Protein AF-A0A1F4LE61-F1 (afdb_monomer_lite)

Secondary structure (DSSP, 8-state):
--SS-TTTS-HHHHHHHHHHHHHHHHTTTTTTSSS---HHHHHHHHHHHHHHHHHHHHHHHTTS---HHHHHHHHHHHHHHHHHHHHTHHHHHHHH-TT--HHHHHHHHHHHHHHHHHHHHHHHHHHHHHHHHHHHHHHHHTS----------

pLDDT: mean 80.79, std 13.85, range [42.78, 94.94]

Radius of gyration: 35.25 Å; chains: 1; bounding box: 71×41×100 Å

Structure (mmCIF, N/CA/C/O backbone):
data_AF-A0A1F4LE61-F1
#
_entry.id   AF-A0A1F4LE61-F1
#
loop_
_atom_site.group_PDB
_atom_site.id
_atom_site.type_symbol
_atom_site.label_atom_id
_atom_site.label_alt_id
_atom_site.label_comp_id
_atom_site.label_asym_id
_atom_site.label_entity_id
_atom_site.label_seq_id
_atom_site.pdbx_PDB_ins_code
_atom_site.Cartn_x
_atom_site.Cartn_y
_atom_site.Cartn_z
_atom_site.occupancy
_atom_site.B_iso_or_equiv
_atom_site.auth_seq_id
_atom_site.auth_comp_id
_atom_site.auth_asym_id
_atom_site.auth_atom_id
_atom_site.pdbx_PDB_model_num
ATOM 1 N N . MET A 1 1 ? 32.244 10.608 -46.694 1.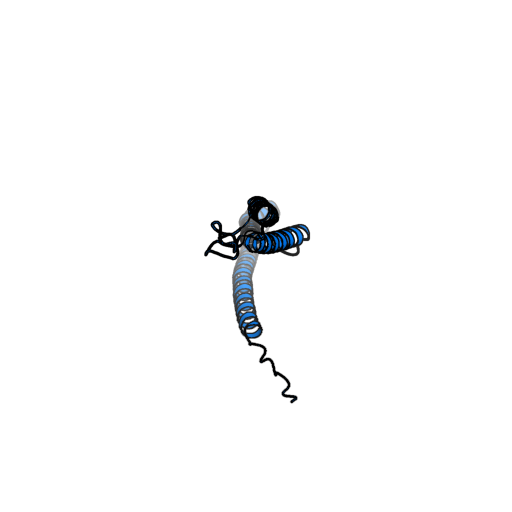00 53.06 1 MET A N 1
ATOM 2 C CA . MET A 1 1 ? 32.452 11.245 -48.030 1.00 53.06 1 MET A CA 1
ATOM 3 C C . MET A 1 1 ? 32.250 10.149 -49.079 1.00 53.06 1 MET A C 1
ATOM 5 O O . MET A 1 1 ? 32.523 9.015 -48.732 1.00 53.06 1 MET A O 1
ATOM 9 N N . LEU 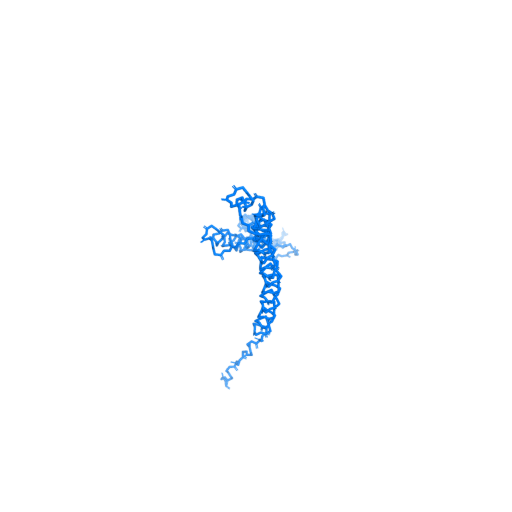A 1 2 ? 31.682 10.386 -50.277 1.00 65.56 2 LEU A N 1
ATOM 10 C CA . LEU A 1 2 ? 31.616 9.300 -51.282 1.00 65.56 2 LEU A CA 1
ATOM 11 C C . LEU A 1 2 ? 33.060 8.869 -51.565 1.00 65.56 2 LEU A C 1
ATOM 13 O O . LEU A 1 2 ? 33.854 9.741 -51.904 1.00 65.56 2 LEU A O 1
ATOM 17 N N . ASP A 1 3 ? 33.387 7.591 -51.382 1.00 66.81 3 ASP A N 1
ATOM 18 C CA . ASP A 1 3 ? 34.748 7.033 -51.491 1.00 66.81 3 ASP A CA 1
ATOM 19 C C . ASP A 1 3 ? 35.198 6.929 -52.968 1.00 66.81 3 ASP A C 1
ATOM 21 O O . ASP A 1 3 ? 35.571 5.887 -53.498 1.00 66.81 3 ASP A O 1
ATOM 25 N N . LEU A 1 4 ? 35.007 8.028 -53.696 1.00 74.44 4 LEU A N 1
ATOM 26 C CA . LEU A 1 4 ? 35.206 8.205 -55.124 1.00 74.44 4 LEU A CA 1
ATOM 27 C C . LEU A 1 4 ? 35.979 9.508 -55.315 1.00 74.44 4 LEU A C 1
ATOM 29 O O . LEU A 1 4 ? 35.541 10.572 -54.866 1.00 74.44 4 LEU A O 1
ATOM 33 N N . ASP A 1 5 ? 37.097 9.451 -56.037 1.00 78.75 5 ASP A N 1
ATOM 34 C CA . ASP A 1 5 ? 37.795 10.662 -56.459 1.00 78.75 5 ASP A CA 1
ATOM 35 C C . ASP A 1 5 ? 36.944 11.410 -57.496 1.00 78.75 5 ASP A C 1
ATOM 37 O O . ASP A 1 5 ? 36.877 11.045 -58.669 1.00 78.75 5 ASP A O 1
ATOM 41 N N . HIS A 1 6 ? 36.280 12.477 -57.055 1.00 70.75 6 HIS A N 1
ATOM 42 C CA . HIS A 1 6 ? 35.419 13.336 -57.870 1.00 70.75 6 HIS A CA 1
ATOM 43 C C . HIS A 1 6 ? 36.116 13.969 -59.086 1.00 70.75 6 HIS A C 1
ATOM 45 O O . HIS A 1 6 ? 35.424 14.443 -59.986 1.00 70.75 6 HIS A O 1
ATOM 51 N N . LYS A 1 7 ? 37.457 13.991 -59.131 1.00 74.31 7 LYS A N 1
ATOM 52 C CA . LYS A 1 7 ? 38.227 14.497 -60.279 1.00 74.31 7 LYS A CA 1
ATOM 53 C C . LYS A 1 7 ? 38.476 13.434 -61.350 1.00 74.31 7 LYS A C 1
ATOM 55 O O . LYS A 1 7 ? 38.762 13.792 -62.488 1.00 74.31 7 LYS A O 1
ATOM 60 N N . GLN A 1 8 ? 38.363 12.153 -61.001 1.00 79.06 8 GLN A N 1
ATOM 61 C CA . GLN A 1 8 ? 38.638 11.019 -61.893 1.00 79.06 8 GLN A CA 1
ATOM 62 C C . GLN A 1 8 ? 37.387 10.179 -62.193 1.00 79.06 8 GLN A C 1
ATOM 64 O O . GLN A 1 8 ? 37.309 9.510 -63.223 1.00 79.06 8 GLN A O 1
ATOM 69 N N . ALA A 1 9 ? 36.388 10.209 -61.310 1.00 82.31 9 ALA A N 1
ATOM 70 C CA . ALA A 1 9 ? 35.164 9.439 -61.452 1.00 82.31 9 ALA A CA 1
ATOM 71 C C . ALA A 1 9 ? 34.228 10.035 -62.513 1.00 82.31 9 ALA A C 1
ATOM 73 O O . ALA A 1 9 ? 33.985 11.240 -62.570 1.00 82.31 9 ALA A O 1
ATOM 74 N N . SER A 1 10 ? 33.626 9.165 -63.327 1.00 87.06 10 SER A N 1
ATOM 75 C CA . SER A 1 10 ? 32.582 9.583 -64.265 1.00 87.06 10 SER A CA 1
ATOM 76 C C . SER A 1 10 ? 31.336 10.094 -63.529 1.00 87.06 10 SER A C 1
ATOM 78 O O . SER A 1 10 ? 30.984 9.605 -62.452 1.00 87.06 10 SER A O 1
ATOM 80 N N . LEU A 1 11 ? 30.596 11.018 -64.154 1.00 86.94 11 LEU A N 1
ATOM 81 C CA . LEU A 1 11 ? 29.318 11.517 -63.623 1.00 86.94 11 LEU A CA 1
ATOM 82 C C . LEU A 1 11 ? 28.330 10.382 -63.311 1.00 86.94 11 LEU A C 1
ATOM 84 O O . LEU A 1 11 ? 27.596 10.444 -62.325 1.00 86.94 11 LEU A O 1
ATOM 88 N N . SER A 1 12 ? 28.339 9.316 -64.116 1.00 90.12 12 SER A N 1
ATOM 89 C CA . SER A 1 12 ? 27.525 8.121 -63.882 1.00 90.12 12 SER A CA 1
ATOM 90 C C . SER A 1 12 ? 27.907 7.401 -62.587 1.00 90.12 12 SER A C 1
ATOM 92 O O . SER A 1 12 ? 27.015 7.012 -61.833 1.00 90.12 12 SER A O 1
ATOM 94 N N . ALA A 1 13 ? 29.204 7.252 -62.300 1.00 87.38 13 ALA A N 1
ATOM 95 C CA . ALA A 1 13 ? 29.684 6.625 -61.068 1.00 87.38 13 ALA A CA 1
ATOM 96 C C . ALA A 1 13 ? 29.313 7.458 -59.832 1.00 87.38 13 ALA A C 1
ATOM 98 O O . ALA A 1 13 ? 28.796 6.915 -58.854 1.00 87.38 13 ALA A O 1
ATOM 99 N N . ILE A 1 14 ? 29.470 8.783 -59.916 1.00 89.06 14 ILE A N 1
ATOM 100 C CA . ILE A 1 14 ? 29.080 9.717 -58.851 1.00 89.06 14 ILE A CA 1
ATOM 101 C C . ILE A 1 14 ? 27.568 9.643 -58.597 1.00 89.06 14 ILE A C 1
ATOM 103 O O . ILE A 1 14 ? 27.141 9.504 -57.450 1.00 89.06 14 ILE A O 1
ATOM 107 N N . ARG A 1 15 ? 26.745 9.653 -59.656 1.00 91.12 15 ARG A N 1
ATOM 108 C CA . ARG A 1 15 ? 25.281 9.526 -59.556 1.00 91.12 15 ARG A CA 1
ATOM 109 C C . ARG A 1 15 ? 24.868 8.228 -58.863 1.00 91.12 15 ARG A C 1
ATOM 111 O O . ARG A 1 15 ? 24.016 8.255 -57.980 1.00 91.12 15 ARG A O 1
ATOM 118 N N . VAL A 1 16 ? 25.450 7.095 -59.258 1.00 92.38 16 VAL A N 1
ATOM 119 C CA . VAL A 1 16 ? 25.129 5.789 -58.658 1.00 92.38 16 VAL A CA 1
ATOM 120 C C . VAL A 1 16 ? 25.540 5.749 -57.187 1.00 92.38 16 VAL A C 1
ATOM 122 O O . VAL A 1 16 ? 24.740 5.319 -56.355 1.00 92.38 16 VAL A O 1
ATOM 125 N N . GLY A 1 17 ? 26.738 6.233 -56.848 1.00 87.81 17 GLY A N 1
ATOM 126 C CA . GLY A 1 17 ? 27.196 6.324 -55.461 1.00 87.81 17 GLY A CA 1
ATOM 127 C C . GLY A 1 17 ? 26.284 7.204 -54.604 1.00 87.81 17 GLY A C 1
ATOM 128 O O . GLY A 1 17 ? 25.877 6.803 -53.515 1.00 87.81 17 GLY A O 1
ATOM 129 N N . TYR A 1 18 ? 25.881 8.364 -55.126 1.00 86.19 18 TYR A N 1
ATOM 130 C CA . TYR A 1 18 ? 24.973 9.280 -54.437 1.00 86.19 18 TYR A CA 1
ATOM 131 C C . TYR A 1 18 ? 23.578 8.676 -54.216 1.00 86.19 18 TYR A C 1
ATOM 133 O O . TYR A 1 18 ? 23.064 8.724 -53.101 1.00 86.19 18 TYR A O 1
ATOM 141 N N . ILE A 1 19 ? 22.989 8.032 -55.232 1.00 91.69 19 ILE A N 1
ATOM 142 C CA . ILE A 1 19 ? 21.693 7.346 -55.094 1.00 91.69 19 ILE A CA 1
ATOM 143 C C . ILE A 1 19 ? 21.783 6.216 -54.063 1.00 91.69 19 ILE A C 1
ATOM 145 O O . ILE A 1 19 ? 20.872 6.062 -53.254 1.00 91.69 19 ILE A O 1
ATOM 149 N N . ARG A 1 20 ? 22.871 5.434 -54.057 1.00 86.75 20 ARG A N 1
ATOM 150 C CA . ARG A 1 20 ? 23.089 4.396 -53.037 1.00 86.75 20 ARG A CA 1
ATOM 151 C C . ARG A 1 20 ? 23.141 5.007 -51.640 1.00 86.75 20 ARG A C 1
ATOM 153 O O . ARG A 1 20 ? 22.400 4.557 -50.779 1.00 86.75 20 ARG A O 1
ATOM 160 N N . ARG A 1 21 ? 23.904 6.085 -51.443 1.00 82.69 21 ARG A N 1
ATOM 161 C CA . ARG A 1 21 ? 23.956 6.802 -50.161 1.00 82.69 21 ARG A CA 1
ATOM 162 C C . ARG A 1 21 ? 22.585 7.318 -49.719 1.00 82.69 21 ARG A C 1
ATOM 164 O O . ARG A 1 21 ? 22.233 7.142 -48.560 1.00 82.69 21 ARG A O 1
ATOM 171 N N . LEU A 1 22 ? 21.793 7.910 -50.617 1.00 84.38 22 LEU A N 1
ATOM 172 C CA . LEU A 1 22 ? 20.430 8.354 -50.295 1.00 84.38 22 LEU A CA 1
ATOM 173 C C . LEU A 1 22 ? 19.516 7.186 -49.906 1.00 84.38 22 LEU A C 1
ATOM 175 O O . LEU A 1 22 ? 18.683 7.334 -49.018 1.00 84.38 22 LEU A O 1
ATOM 179 N N . ARG A 1 23 ? 19.678 6.015 -50.534 1.00 85.31 23 ARG A N 1
ATOM 180 C CA . ARG A 1 23 ? 18.938 4.800 -50.156 1.00 85.31 23 ARG A CA 1
ATOM 181 C C . ARG A 1 23 ? 19.362 4.281 -48.788 1.00 85.31 23 ARG A C 1
ATOM 183 O O . ARG A 1 23 ? 18.494 3.897 -48.017 1.00 85.31 23 ARG A O 1
ATOM 190 N N . GLU A 1 24 ? 20.652 4.314 -48.473 1.00 80.12 24 GLU A N 1
ATOM 191 C CA . GLU A 1 24 ? 21.162 3.962 -47.145 1.00 80.12 24 GLU A CA 1
ATOM 192 C C . GLU A 1 24 ? 20.662 4.944 -46.072 1.00 80.12 24 GLU A C 1
ATOM 194 O O . GLU A 1 24 ? 20.229 4.514 -45.007 1.00 80.12 24 GLU A O 1
ATOM 199 N N . GLN A 1 25 ? 20.625 6.251 -46.370 1.00 78.19 25 GLN A N 1
ATOM 200 C CA . GLN A 1 25 ? 20.050 7.276 -45.485 1.00 78.19 25 GLN A CA 1
ATOM 201 C C . GLN A 1 25 ? 18.551 7.061 -45.267 1.00 78.19 25 GLN A C 1
ATOM 203 O O . GLN A 1 25 ? 18.091 7.052 -44.130 1.00 78.19 25 GLN A O 1
ATOM 208 N N . ALA A 1 26 ? 17.792 6.836 -46.342 1.00 76.38 26 ALA A N 1
ATOM 209 C CA . ALA A 1 26 ? 16.360 6.554 -46.264 1.00 76.38 26 ALA A CA 1
ATOM 210 C C . ALA A 1 26 ? 16.064 5.234 -45.531 1.00 76.38 26 ALA A C 1
ATOM 212 O O . ALA A 1 26 ? 15.028 5.106 -44.885 1.00 76.38 26 ALA A O 1
ATOM 213 N N . ALA A 1 27 ? 16.983 4.268 -45.602 1.00 74.69 27 ALA A N 1
ATOM 214 C CA . ALA A 1 27 ? 16.922 3.020 -44.851 1.00 74.69 27 ALA A CA 1
ATOM 215 C C . ALA A 1 27 ? 17.448 3.139 -43.406 1.00 74.69 27 ALA A C 1
ATOM 217 O O . ALA A 1 27 ? 17.431 2.145 -42.683 1.00 74.69 27 ALA A O 1
ATOM 218 N N . GLY A 1 28 ? 17.908 4.323 -42.984 1.00 68.12 28 GLY A N 1
ATOM 219 C CA . GLY A 1 28 ? 18.376 4.600 -41.624 1.00 68.12 28 GLY A CA 1
ATOM 220 C C . GLY A 1 28 ? 19.784 4.096 -41.295 1.00 68.12 28 GLY A C 1
ATOM 221 O O . GLY A 1 28 ? 20.166 4.140 -40.137 1.00 68.12 28 GLY A O 1
ATOM 222 N N . ARG A 1 29 ? 20.572 3.642 -42.277 1.00 67.94 29 ARG A N 1
ATOM 223 C CA . ARG A 1 29 ? 21.877 2.976 -42.067 1.00 67.94 29 ARG A CA 1
ATOM 224 C C . ARG A 1 29 ? 23.098 3.907 -42.097 1.00 67.94 29 ARG A C 1
ATOM 226 O O . ARG A 1 29 ? 24.225 3.436 -42.142 1.00 67.94 29 ARG A O 1
ATOM 233 N N . VAL A 1 30 ? 22.892 5.227 -42.114 1.00 63.03 30 VAL A N 1
ATOM 234 C CA . VAL A 1 30 ? 23.963 6.235 -42.314 1.00 63.03 30 VAL A CA 1
ATOM 235 C C . VAL A 1 30 ? 24.384 6.941 -41.016 1.00 63.03 30 VAL A C 1
ATOM 237 O O . VAL A 1 30 ? 25.234 7.823 -41.044 1.00 63.03 30 VAL A O 1
ATOM 240 N N . GLY A 1 31 ? 23.842 6.535 -39.864 1.00 57.66 31 GLY A N 1
ATOM 241 C CA . GLY A 1 31 ? 24.215 7.092 -38.557 1.00 57.66 31 GLY A CA 1
ATOM 242 C C . GLY A 1 31 ? 25.608 6.695 -38.049 1.00 57.66 31 GLY A C 1
ATOM 243 O O . GLY A 1 31 ? 26.075 7.261 -37.073 1.00 57.66 31 GLY A O 1
ATOM 244 N N . SER A 1 32 ? 26.295 5.754 -38.695 1.00 57.16 32 SER A N 1
ATOM 245 C CA . SER A 1 32 ? 27.471 5.074 -38.136 1.00 57.16 32 SER A CA 1
ATOM 246 C C . SER A 1 32 ? 28.834 5.746 -38.368 1.00 57.16 32 SER A C 1
ATOM 248 O O . SER A 1 32 ? 29.819 5.251 -37.830 1.00 57.16 32 SER A O 1
ATOM 250 N N . GLU A 1 33 ? 28.934 6.846 -39.127 1.00 56.69 33 GLU A N 1
ATOM 251 C CA . GLU A 1 33 ? 30.247 7.411 -39.520 1.00 56.69 33 GLU A CA 1
ATOM 252 C C . GLU A 1 33 ? 30.677 8.720 -38.828 1.00 56.69 33 GLU A C 1
ATOM 254 O O . GLU A 1 33 ? 31.833 9.089 -38.978 1.00 56.69 33 GLU A O 1
ATOM 259 N N . ASP A 1 34 ? 29.842 9.413 -38.045 1.00 49.91 34 ASP A N 1
ATOM 260 C CA . ASP A 1 34 ? 30.263 10.667 -37.380 1.00 49.91 34 ASP A CA 1
ATOM 261 C C . ASP A 1 34 ? 29.438 10.941 -36.113 1.00 49.91 34 ASP A C 1
ATOM 263 O O . ASP A 1 34 ? 28.467 11.691 -36.161 1.00 49.91 34 ASP A O 1
ATOM 267 N N . GLY A 1 35 ? 29.793 10.312 -34.982 1.00 55.06 35 GLY A N 1
ATOM 268 C CA . GLY A 1 35 ? 29.397 10.718 -33.614 1.00 55.06 35 GLY A CA 1
ATOM 269 C C . GLY A 1 35 ? 27.900 10.920 -33.313 1.00 55.06 35 GLY A C 1
ATOM 270 O O . GLY A 1 35 ? 27.556 11.425 -32.246 1.00 55.06 35 GLY A O 1
ATOM 271 N N . GLY A 1 36 ? 27.011 10.568 -34.237 1.00 56.59 36 GLY A N 1
ATOM 272 C CA . GLY A 1 36 ? 25.571 10.726 -34.141 1.00 56.59 36 GLY A CA 1
ATOM 273 C C . GLY A 1 36 ? 24.947 9.411 -33.714 1.00 56.59 36 GLY A C 1
ATOM 274 O O . GLY A 1 36 ? 25.234 8.372 -34.299 1.00 56.59 36 GLY A O 1
ATOM 275 N N . LEU A 1 37 ? 24.098 9.456 -32.690 1.00 56.28 37 LEU A N 1
ATOM 276 C CA . LEU A 1 37 ? 23.368 8.289 -32.200 1.00 56.28 37 LEU A CA 1
ATOM 277 C C . LEU A 1 37 ? 22.621 7.618 -33.364 1.00 56.28 37 LEU A C 1
ATOM 279 O O . LEU A 1 37 ? 21.855 8.269 -34.084 1.00 56.28 37 LEU A O 1
ATOM 283 N N . ASP A 1 38 ? 22.868 6.322 -33.569 1.00 72.69 38 ASP A N 1
ATOM 284 C CA . ASP A 1 38 ? 22.202 5.541 -34.605 1.00 72.69 38 AS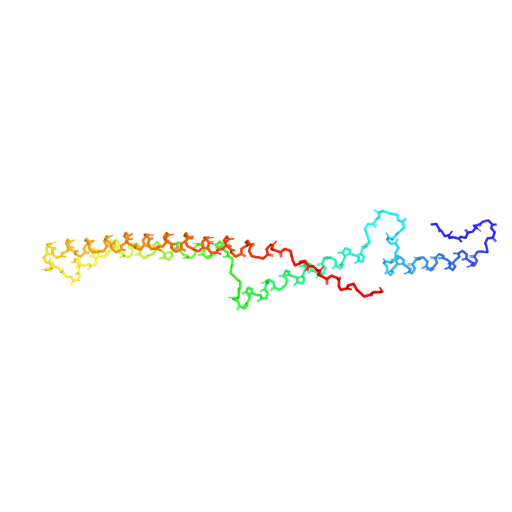P A CA 1
ATOM 285 C C . ASP A 1 38 ? 20.702 5.490 -34.290 1.00 72.69 38 ASP A C 1
ATOM 287 O O . ASP A 1 38 ? 20.259 4.866 -33.326 1.00 72.69 38 ASP A O 1
ATOM 291 N N . LEU A 1 39 ? 19.899 6.160 -35.118 1.00 70.88 39 LEU A N 1
ATOM 292 C CA . LEU A 1 39 ? 18.446 6.229 -34.973 1.00 70.88 39 LEU A CA 1
ATOM 293 C C . LEU A 1 39 ? 17.796 4.841 -34.891 1.00 70.88 39 LEU A C 1
ATOM 295 O O . LEU A 1 39 ? 16.711 4.709 -34.325 1.00 70.88 39 LEU A O 1
ATOM 299 N N . VAL A 1 40 ? 18.419 3.810 -35.466 1.00 76.50 40 VAL A N 1
ATOM 300 C CA . VAL A 1 40 ? 17.947 2.428 -35.352 1.00 76.50 40 VAL A CA 1
ATOM 301 C C . VAL A 1 40 ? 18.168 1.895 -33.936 1.00 76.50 40 VAL A C 1
ATOM 303 O O . VAL A 1 40 ? 17.255 1.285 -33.377 1.00 76.50 40 VAL A O 1
ATOM 306 N N . GLN A 1 41 ? 19.329 2.162 -33.337 1.00 77.00 41 GLN A N 1
ATOM 307 C CA . GLN A 1 41 ? 19.643 1.769 -31.962 1.00 77.00 41 GLN A CA 1
ATOM 308 C C . GLN A 1 41 ? 18.748 2.493 -30.953 1.00 77.00 41 GLN A C 1
ATOM 310 O O . GLN A 1 41 ? 18.138 1.838 -30.113 1.00 77.00 41 GLN A O 1
ATOM 315 N N . GLU A 1 42 ? 18.563 3.806 -31.097 1.00 81.69 42 GLU A N 1
ATOM 316 C CA . GLU A 1 42 ? 17.664 4.590 -30.236 1.00 81.69 42 GLU A CA 1
ATOM 317 C C . GLU A 1 42 ? 16.205 4.119 -30.341 1.00 81.69 42 GLU A C 1
ATOM 319 O O . GLU A 1 42 ? 15.493 3.996 -29.343 1.00 81.69 42 GLU A O 1
ATOM 324 N N . ARG A 1 43 ? 15.744 3.761 -31.548 1.00 82.50 43 ARG A N 1
ATOM 325 C CA . ARG A 1 43 ? 14.411 3.164 -31.737 1.00 82.50 43 ARG A CA 1
ATOM 326 C C . ARG A 1 43 ? 14.298 1.782 -31.107 1.00 82.50 43 ARG A C 1
ATOM 328 O O . ARG A 1 43 ? 13.237 1.453 -30.581 1.00 82.50 43 ARG A O 1
ATOM 335 N N . ALA A 1 44 ? 15.354 0.976 -31.163 1.00 84.75 44 ALA A N 1
ATOM 336 C CA . ALA A 1 44 ? 15.379 -0.332 -30.522 1.00 84.75 44 ALA A CA 1
ATOM 337 C C . ALA A 1 44 ? 15.362 -0.208 -28.990 1.00 84.75 44 ALA A C 1
ATOM 339 O O . ALA A 1 44 ? 14.626 -0.950 -28.341 1.00 84.75 44 ALA A O 1
ATOM 340 N N . ALA A 1 45 ? 16.109 0.744 -28.421 1.00 85.38 45 ALA A N 1
ATOM 341 C CA . ALA A 1 45 ? 16.087 1.056 -26.993 1.00 85.38 45 ALA A CA 1
ATOM 342 C C . ALA A 1 45 ? 14.693 1.528 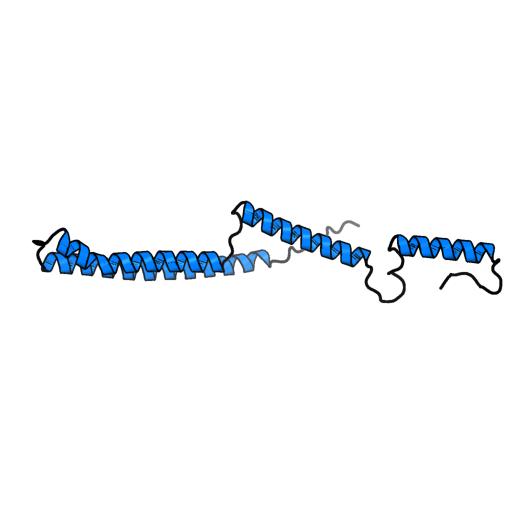-26.553 1.00 85.38 45 ALA A C 1
ATOM 344 O O . ALA A 1 45 ? 14.087 0.928 -25.668 1.00 85.38 45 ALA A O 1
ATOM 345 N N . LEU A 1 46 ? 14.110 2.499 -27.264 1.00 89.75 46 LEU A N 1
ATOM 346 C CA . LEU A 1 46 ? 12.749 2.965 -27.002 1.00 89.75 46 LEU A CA 1
ATOM 347 C C . LEU A 1 46 ? 11.711 1.834 -27.103 1.00 89.75 46 LEU A C 1
ATOM 349 O O . LEU A 1 46 ? 10.788 1.770 -26.296 1.00 89.75 46 LEU A O 1
ATOM 353 N N . ALA A 1 47 ? 11.846 0.927 -28.074 1.00 92.19 47 ALA A N 1
ATOM 354 C CA . ALA A 1 47 ? 10.945 -0.216 -28.212 1.00 92.19 47 ALA A CA 1
ATOM 355 C C . ALA A 1 47 ? 11.060 -1.206 -27.037 1.00 92.19 47 ALA A C 1
ATOM 357 O O . ALA A 1 47 ? 10.049 -1.791 -26.637 1.00 92.19 47 ALA A O 1
ATOM 358 N N . ARG A 1 48 ? 12.260 -1.388 -26.464 1.00 90.25 48 ARG A N 1
ATOM 359 C CA . ARG A 1 48 ? 12.453 -2.200 -25.250 1.00 90.25 48 ARG A CA 1
ATOM 360 C C . ARG A 1 48 ? 11.745 -1.569 -24.055 1.00 90.25 48 ARG A C 1
ATOM 362 O O . ARG A 1 48 ? 10.905 -2.239 -23.459 1.00 90.25 48 ARG A O 1
ATOM 369 N N . GLU A 1 49 ? 11.987 -0.284 -23.813 1.00 92.88 49 GLU A N 1
ATOM 370 C CA . GLU A 1 49 ? 11.349 0.489 -22.737 1.00 92.88 49 GLU A CA 1
ATOM 371 C C . GLU A 1 49 ? 9.819 0.493 -22.861 1.00 92.88 49 GLU A C 1
ATOM 373 O O . GLU A 1 49 ? 9.086 0.266 -21.900 1.00 92.88 49 GLU A O 1
ATOM 378 N N . GLN A 1 50 ? 9.293 0.679 -24.076 1.00 93.44 50 GLN A N 1
ATOM 379 C CA . GLN A 1 50 ? 7.849 0.629 -24.323 1.00 93.44 50 GLN A CA 1
ATOM 380 C C . GLN A 1 50 ? 7.251 -0.749 -24.033 1.00 93.44 50 GLN A C 1
ATOM 382 O O . GLN A 1 50 ? 6.154 -0.837 -23.478 1.00 93.44 50 GLN A O 1
ATOM 387 N N . ARG A 1 51 ? 7.948 -1.828 -24.403 1.00 92.88 51 ARG A N 1
ATOM 388 C CA . ARG A 1 51 ? 7.515 -3.202 -24.125 1.00 92.88 51 ARG A CA 1
ATOM 389 C C . ARG A 1 51 ? 7.501 -3.480 -22.622 1.00 92.88 51 ARG A C 1
ATOM 391 O O . ARG A 1 51 ? 6.554 -4.101 -22.149 1.00 92.88 51 ARG A O 1
ATOM 398 N N . GLU A 1 52 ? 8.495 -3.005 -21.881 1.00 91.94 52 GLU A N 1
ATOM 399 C CA . GLU A 1 52 ? 8.549 -3.124 -20.418 1.00 91.94 52 GLU A CA 1
ATOM 400 C C . GLU A 1 52 ? 7.445 -2.311 -19.747 1.00 91.94 52 GLU A C 1
ATOM 402 O O . GLU A 1 52 ? 6.667 -2.850 -18.958 1.00 91.94 52 GLU A O 1
ATOM 407 N N . GLY A 1 53 ? 7.253 -1.058 -20.161 1.00 88.50 53 GLY A N 1
ATOM 408 C CA . GLY A 1 53 ? 6.124 -0.248 -19.711 1.00 88.50 53 GLY A CA 1
ATOM 409 C C . GLY A 1 53 ? 4.770 -0.902 -20.015 1.00 88.50 53 GLY A C 1
ATOM 410 O O . GLY A 1 53 ? 3.854 -0.856 -19.191 1.00 88.50 53 GLY A O 1
ATOM 411 N N . GLN A 1 54 ? 4.623 -1.557 -21.170 1.00 91.31 54 GLN A N 1
ATOM 412 C CA . GLN A 1 54 ? 3.414 -2.312 -21.499 1.00 91.31 54 GLN A CA 1
ATOM 413 C C . GLN A 1 54 ? 3.267 -3.575 -20.642 1.00 91.31 54 GLN A C 1
ATOM 415 O O . GLN A 1 54 ? 2.149 -3.908 -20.252 1.00 91.31 54 GLN A O 1
ATOM 420 N N . ALA A 1 55 ? 4.365 -4.260 -20.319 1.00 88.94 55 ALA A N 1
ATOM 421 C CA . ALA A 1 55 ? 4.354 -5.405 -19.416 1.00 88.94 55 ALA A CA 1
ATOM 422 C C . ALA A 1 55 ? 3.871 -4.999 -18.014 1.00 88.94 55 ALA A C 1
ATOM 424 O O . ALA A 1 55 ? 2.973 -5.648 -17.483 1.00 88.94 55 ALA A O 1
ATOM 425 N N . ILE A 1 56 ? 4.353 -3.872 -17.477 1.00 86.00 56 ILE A N 1
ATOM 426 C CA . ILE A 1 56 ? 3.887 -3.320 -16.194 1.00 86.00 56 ILE A CA 1
ATOM 427 C C . ILE A 1 56 ? 2.394 -2.983 -16.261 1.00 86.00 56 ILE A C 1
ATOM 429 O O . ILE A 1 56 ? 1.628 -3.392 -15.392 1.00 86.00 56 ILE A O 1
ATOM 433 N N . LYS A 1 57 ? 1.937 -2.294 -17.317 1.00 86.88 57 LYS A N 1
ATOM 434 C CA . LYS A 1 57 ? 0.504 -1.990 -17.502 1.00 86.88 57 LYS A CA 1
ATOM 435 C C . LYS A 1 57 ? -0.351 -3.255 -17.563 1.00 86.88 57 LYS A C 1
ATOM 437 O O . LYS A 1 57 ? -1.435 -3.284 -16.986 1.00 86.88 57 LYS A O 1
ATOM 442 N N . ASN A 1 58 ? 0.129 -4.297 -18.240 1.00 87.69 58 ASN A N 1
ATOM 443 C CA . ASN A 1 58 ? -0.555 -5.585 -18.306 1.00 87.69 58 ASN A CA 1
ATOM 444 C C . ASN A 1 58 ? -0.598 -6.268 -16.932 1.00 87.69 58 ASN A C 1
ATOM 446 O O . ASN A 1 58 ? -1.648 -6.786 -16.566 1.00 87.69 58 ASN A O 1
ATOM 450 N N . ALA A 1 59 ? 0.493 -6.238 -16.163 1.00 84.31 59 ALA A N 1
ATOM 451 C CA . ALA A 1 59 ? 0.544 -6.779 -14.804 1.00 84.31 59 ALA A CA 1
ATOM 452 C C . ALA A 1 59 ? -0.421 -6.036 -13.863 1.00 84.31 59 ALA A C 1
ATOM 454 O O . ALA A 1 59 ? -1.186 -6.664 -13.133 1.00 84.31 59 ALA A O 1
ATOM 455 N N . VAL A 1 60 ? -0.484 -4.702 -13.951 1.00 83.12 60 VAL A N 1
ATOM 456 C CA . VAL A 1 60 ? -1.484 -3.890 -13.236 1.00 83.12 60 VAL A CA 1
ATOM 457 C C . VAL A 1 60 ? -2.903 -4.281 -13.654 1.00 83.12 60 VAL A C 1
ATOM 459 O O . VAL A 1 60 ? -3.754 -4.522 -12.800 1.00 83.12 60 VAL A O 1
ATOM 462 N N . ALA A 1 61 ? -3.172 -4.411 -14.958 1.00 84.06 61 ALA A N 1
ATOM 463 C CA . ALA A 1 61 ? -4.485 -4.824 -15.460 1.00 84.06 61 ALA A CA 1
ATOM 464 C C . ALA A 1 61 ? -4.880 -6.242 -15.001 1.00 84.06 61 ALA A C 1
ATOM 466 O O . ALA A 1 61 ? -6.058 -6.507 -14.759 1.00 84.06 61 ALA A O 1
ATOM 467 N N . ARG A 1 62 ? -3.899 -7.138 -14.834 1.00 86.12 62 ARG A N 1
ATOM 468 C CA . ARG A 1 62 ? -4.068 -8.485 -14.265 1.00 86.12 62 ARG A CA 1
ATOM 469 C C . ARG A 1 62 ? -4.151 -8.508 -12.740 1.00 86.12 62 ARG A C 1
ATOM 471 O O . ARG A 1 62 ? -4.452 -9.560 -12.187 1.00 86.12 62 ARG A O 1
ATOM 478 N N . LYS A 1 63 ? -3.962 -7.365 -12.070 1.00 78.12 63 LYS A N 1
ATOM 479 C CA . LYS A 1 63 ? -3.901 -7.227 -10.603 1.00 78.12 63 LYS A CA 1
ATOM 480 C C . LYS A 1 63 ? -2.707 -7.944 -9.960 1.00 78.12 63 LYS A C 1
ATOM 482 O O . LYS A 1 63 ? -2.744 -8.253 -8.776 1.00 78.12 63 LYS A O 1
ATOM 487 N N . GLU A 1 64 ? -1.655 -8.186 -10.734 1.00 78.62 64 GLU A N 1
ATOM 488 C CA . GLU A 1 64 ? -0.389 -8.758 -10.258 1.00 78.62 64 GLU A CA 1
ATOM 489 C C . GLU A 1 64 ? 0.534 -7.671 -9.684 1.00 78.62 64 GLU A C 1
ATOM 491 O O . GLU A 1 64 ? 1.427 -7.968 -8.899 1.00 78.62 64 GLU A O 1
ATOM 496 N N . PHE A 1 65 ? 0.304 -6.403 -10.046 1.00 73.81 65 PHE A N 1
ATOM 497 C CA . PHE A 1 65 ? 1.076 -5.259 -9.567 1.00 73.81 65 PHE A CA 1
ATOM 498 C C . PHE A 1 65 ? 0.141 -4.148 -9.078 1.00 73.81 65 PHE A C 1
ATOM 500 O O . PHE A 1 65 ? -0.785 -3.751 -9.789 1.00 73.81 65 PHE A O 1
ATOM 507 N N . ALA A 1 66 ? 0.386 -3.630 -7.876 1.00 75.81 66 ALA A N 1
ATOM 508 C CA . ALA A 1 66 ? -0.387 -2.542 -7.288 1.00 75.81 66 ALA A CA 1
ATOM 509 C C . ALA A 1 66 ? 0.536 -1.362 -6.939 1.00 75.81 66 ALA A C 1
ATOM 511 O O . ALA A 1 66 ? 1.600 -1.578 -6.357 1.00 75.81 66 ALA A O 1
ATOM 512 N N . PRO A 1 67 ? 0.155 -0.112 -7.264 1.00 78.44 67 PRO A N 1
ATOM 513 C CA . PRO A 1 67 ? 0.928 1.056 -6.859 1.00 78.44 67 PRO A CA 1
ATOM 514 C C . PRO A 1 67 ? 1.022 1.146 -5.331 1.00 78.44 67 PRO A C 1
ATOM 516 O O . PRO A 1 67 ? -0.003 1.194 -4.652 1.00 78.44 67 PRO A O 1
ATOM 519 N N . VAL A 1 68 ? 2.243 1.225 -4.796 1.00 79.50 68 VAL A N 1
ATOM 520 C CA . VAL A 1 68 ? 2.498 1.244 -3.343 1.00 79.50 68 VAL A CA 1
ATOM 521 C C . VAL A 1 68 ? 1.756 2.386 -2.645 1.00 79.50 68 VAL A C 1
ATOM 523 O O . VAL A 1 68 ? 1.130 2.161 -1.614 1.00 79.50 68 VAL A O 1
ATOM 526 N N . GLY A 1 69 ? 1.751 3.588 -3.233 1.00 76.50 69 GLY A N 1
ATOM 527 C CA . GLY A 1 69 ? 1.022 4.733 -2.674 1.00 76.50 69 GLY A CA 1
ATOM 528 C C . GLY A 1 69 ? -0.476 4.462 -2.509 1.00 76.50 69 GLY A C 1
ATOM 529 O O . GLY A 1 69 ? -1.034 4.728 -1.453 1.00 76.50 69 GLY A O 1
ATOM 530 N N . LEU A 1 70 ? -1.107 3.819 -3.499 1.00 81.69 70 LEU A N 1
ATOM 531 C CA . LEU A 1 70 ? -2.525 3.459 -3.423 1.00 81.69 70 LEU A CA 1
ATOM 532 C C . LEU A 1 70 ? -2.794 2.423 -2.322 1.00 81.69 70 LEU A C 1
ATOM 534 O O . LEU A 1 70 ? -3.805 2.516 -1.631 1.00 81.69 70 LEU A O 1
ATOM 538 N N . LEU A 1 71 ? -1.906 1.437 -2.152 1.00 83.94 71 LEU A N 1
ATOM 539 C CA . LEU A 1 71 ? -2.026 0.454 -1.071 1.00 83.94 71 LEU A CA 1
ATOM 540 C C . LEU A 1 71 ? -1.915 1.121 0.304 1.00 83.94 71 LEU A C 1
ATOM 542 O O . LEU A 1 71 ? -2.720 0.821 1.186 1.00 83.94 71 LEU A O 1
ATOM 546 N N . ALA A 1 72 ? -0.960 2.039 0.468 1.00 83.31 72 ALA A N 1
ATOM 547 C CA . ALA A 1 72 ? -0.779 2.796 1.701 1.00 83.31 72 ALA A CA 1
ATOM 548 C C . ALA A 1 72 ? -2.014 3.654 2.022 1.00 83.31 72 ALA A C 1
ATOM 550 O O . ALA A 1 72 ? -2.518 3.603 3.144 1.00 83.31 72 ALA A O 1
ATOM 551 N N . ASP A 1 73 ? -2.555 4.362 1.028 1.00 84.31 73 ASP A N 1
ATOM 552 C CA . ASP A 1 73 ? -3.755 5.188 1.185 1.00 84.31 73 ASP A CA 1
ATOM 553 C C . ASP A 1 73 ? -4.975 4.346 1.585 1.00 84.31 73 ASP A C 1
ATOM 555 O O . ASP A 1 73 ? -5.692 4.683 2.529 1.00 84.31 73 ASP A O 1
ATOM 559 N N . VAL A 1 74 ? -5.216 3.226 0.892 1.00 90.88 74 VAL A N 1
ATOM 560 C CA . VAL A 1 74 ? -6.348 2.331 1.184 1.00 90.88 74 VAL A CA 1
ATOM 561 C C . VAL A 1 74 ? -6.224 1.719 2.574 1.00 90.88 74 VAL A C 1
ATOM 563 O O . VAL A 1 74 ? -7.214 1.680 3.306 1.00 90.88 74 VAL A O 1
ATOM 566 N N . LEU A 1 75 ? -5.027 1.275 2.961 1.00 89.19 75 LEU A N 1
ATOM 567 C CA . LEU A 1 75 ? -4.786 0.731 4.293 1.00 89.19 75 LEU A CA 1
ATOM 568 C C . LEU A 1 75 ? -5.005 1.793 5.375 1.00 89.19 75 LEU A C 1
ATOM 570 O O . LEU A 1 75 ? -5.678 1.513 6.365 1.00 89.19 75 LEU A O 1
ATOM 574 N N . GLY A 1 76 ? -4.499 3.012 5.168 1.00 88.75 76 GLY A N 1
ATOM 575 C CA . GLY A 1 76 ? -4.709 4.138 6.077 1.00 88.75 76 GLY A CA 1
ATOM 576 C C . GLY A 1 76 ? -6.192 4.466 6.251 1.00 88.75 76 GLY A C 1
ATOM 577 O O . GLY A 1 76 ? -6.686 4.510 7.377 1.00 88.75 76 GLY A O 1
ATOM 578 N N . MET A 1 77 ? -6.931 4.600 5.146 1.00 92.56 77 MET A N 1
ATOM 579 C CA . MET A 1 77 ? -8.379 4.838 5.178 1.00 92.56 77 MET A CA 1
ATOM 580 C C . MET A 1 77 ? -9.139 3.710 5.886 1.00 92.56 77 MET A C 1
ATOM 582 O O . MET A 1 77 ? -10.025 3.980 6.699 1.00 92.56 77 MET A O 1
ATOM 586 N N . ALA A 1 78 ? -8.799 2.450 5.603 1.00 90.75 78 ALA A N 1
ATOM 587 C CA . ALA A 1 78 ? -9.434 1.299 6.237 1.00 90.75 78 ALA A CA 1
ATOM 588 C C . ALA A 1 78 ? -9.157 1.260 7.748 1.00 90.75 78 ALA A C 1
ATOM 590 O O . ALA A 1 78 ? -10.080 1.042 8.534 1.00 90.75 78 ALA A O 1
ATOM 591 N N . ALA A 1 79 ? -7.914 1.518 8.164 1.00 89.81 79 ALA A N 1
ATOM 592 C CA . ALA A 1 79 ? -7.532 1.552 9.571 1.00 89.81 79 ALA A CA 1
ATOM 593 C C . ALA A 1 79 ? -8.258 2.675 10.329 1.00 89.81 79 ALA A C 1
ATOM 595 O O . ALA A 1 79 ? -8.846 2.419 11.383 1.00 89.81 79 ALA A O 1
ATOM 596 N N . SER A 1 80 ? -8.300 3.888 9.767 1.00 89.56 80 SER A N 1
ATOM 597 C CA . SER A 1 80 ? -9.037 5.017 10.347 1.00 89.56 80 SER A CA 1
ATOM 598 C C . SER A 1 80 ? -10.530 4.720 10.494 1.00 89.56 80 SER A C 1
ATOM 600 O O . SER A 1 80 ? -11.086 4.934 11.567 1.00 89.56 80 SER A O 1
ATOM 602 N N . ALA A 1 81 ? -11.168 4.134 9.475 1.00 93.06 81 ALA A N 1
ATOM 603 C CA . ALA A 1 81 ? -12.589 3.788 9.539 1.00 93.06 81 ALA A CA 1
ATOM 604 C C . ALA A 1 81 ? -12.917 2.801 10.677 1.00 93.06 81 ALA A C 1
ATOM 606 O O . ALA A 1 81 ? -13.974 2.897 11.308 1.00 93.06 81 ALA A O 1
ATOM 607 N N . VAL A 1 82 ? -12.018 1.854 10.967 1.00 90.38 82 VAL A N 1
ATOM 608 C CA . VAL A 1 82 ? -12.177 0.920 12.093 1.00 90.38 82 VAL A CA 1
ATOM 609 C C . VAL A 1 82 ? -12.035 1.643 13.433 1.00 90.38 82 VAL A C 1
ATOM 611 O O . VAL A 1 82 ? -12.839 1.406 14.339 1.00 90.38 82 VAL A O 1
ATOM 614 N N . VAL A 1 83 ? -11.051 2.539 13.568 1.00 88.12 83 VAL A N 1
ATOM 615 C CA . VAL A 1 83 ? -10.873 3.352 14.781 1.00 88.12 83 VAL A CA 1
ATOM 616 C C . VAL A 1 83 ? -12.126 4.185 15.043 1.00 88.12 83 VAL A C 1
ATOM 618 O O . VAL A 1 83 ? -12.714 4.039 16.115 1.00 88.12 83 VAL A O 1
ATOM 621 N N . ASP A 1 84 ? -12.614 4.927 14.052 1.00 91.69 84 ASP A N 1
ATOM 622 C CA . ASP A 1 84 ? -13.820 5.753 14.175 1.00 91.69 84 ASP A CA 1
ATOM 623 C C . ASP A 1 84 ? -15.033 4.934 14.641 1.00 91.69 84 ASP A C 1
ATOM 625 O O . ASP A 1 84 ? -15.830 5.371 15.478 1.00 91.69 84 ASP A O 1
ATOM 629 N N . ARG A 1 85 ? -15.175 3.701 14.136 1.00 90.38 85 ARG A N 1
ATOM 630 C CA . ARG A 1 85 ? -16.284 2.818 14.510 1.00 90.38 85 ARG A CA 1
ATOM 631 C C . ARG A 1 85 ? -16.218 2.379 15.969 1.00 90.38 85 ARG A C 1
ATOM 633 O O . ARG A 1 85 ? -17.260 2.283 16.618 1.00 90.38 85 ARG A O 1
ATOM 640 N N . PHE A 1 86 ? -15.017 2.126 16.480 1.00 89.88 86 PHE A N 1
ATOM 641 C CA . PHE A 1 86 ? -14.805 1.806 17.888 1.00 89.88 86 PHE A CA 1
ATOM 642 C C . PHE A 1 86 ? -15.019 3.024 18.801 1.00 89.88 86 PHE A C 1
ATOM 644 O O . PHE A 1 86 ? -15.560 2.848 19.889 1.00 89.88 86 PHE A O 1
ATOM 651 N N . ASP A 1 87 ? -14.693 4.248 18.368 1.00 88.19 87 ASP A N 1
ATOM 652 C CA . ASP A 1 87 ? -14.952 5.460 19.170 1.00 88.19 87 ASP A CA 1
ATOM 653 C C . ASP A 1 87 ? -16.455 5.724 19.311 1.00 88.19 87 ASP A C 1
ATOM 655 O O . ASP A 1 87 ? -16.946 6.118 20.368 1.00 88.19 87 ASP A O 1
ATOM 659 N N . GLN A 1 88 ? -17.223 5.422 18.265 1.00 91.62 88 GLN A N 1
ATOM 660 C CA . GLN A 1 88 ? -18.683 5.526 18.281 1.00 91.62 88 GLN A CA 1
ATOM 661 C C . GLN A 1 88 ? -19.370 4.410 19.088 1.00 91.62 88 GLN A C 1
ATOM 663 O O . GLN A 1 88 ? -20.567 4.509 19.383 1.00 91.62 88 GLN A O 1
ATOM 668 N N . LEU A 1 89 ? -18.649 3.337 19.436 1.00 90.56 89 LEU A N 1
ATOM 669 C CA . LEU A 1 89 ? -19.236 2.138 20.030 1.00 90.56 89 LEU A CA 1
ATOM 670 C C . LEU A 1 89 ? -19.833 2.405 21.414 1.00 90.56 89 LEU A C 1
ATOM 672 O O . LEU A 1 89 ? -20.874 1.836 21.726 1.00 90.56 89 LEU A O 1
ATOM 676 N N . GLU A 1 90 ? -19.251 3.301 22.218 1.00 87.25 90 GLU A N 1
ATOM 677 C CA . GLU A 1 90 ? -19.835 3.670 23.515 1.00 87.25 90 GLU A CA 1
ATOM 678 C C . GLU A 1 90 ? -21.245 4.253 23.346 1.00 87.25 90 GLU A C 1
ATOM 680 O O . GLU A 1 90 ? -22.187 3.835 24.025 1.00 87.25 90 GLU A O 1
ATOM 685 N N . GLY A 1 91 ? -21.407 5.203 22.421 1.00 90.25 91 GLY A N 1
ATOM 686 C CA . GLY A 1 91 ? -22.702 5.824 22.152 1.00 90.25 91 GLY A CA 1
ATOM 687 C C . GLY A 1 91 ? -23.727 4.804 21.653 1.00 90.25 91 GLY A C 1
ATOM 688 O O . GLY A 1 91 ? -24.879 4.805 22.094 1.00 90.25 91 GLY A O 1
ATOM 689 N N . ALA A 1 92 ? -23.296 3.888 20.782 1.00 91.75 92 ALA A N 1
ATOM 690 C CA . ALA A 1 92 ? -24.132 2.790 20.308 1.00 91.75 92 ALA A CA 1
ATOM 691 C C . ALA A 1 92 ? -24.535 1.836 21.447 1.00 91.75 92 ALA A C 1
ATOM 693 O O . ALA A 1 92 ? -25.703 1.455 21.536 1.00 91.75 92 ALA A O 1
ATOM 694 N N . LEU A 1 93 ? -23.605 1.506 22.348 1.00 90.81 93 LEU A N 1
ATOM 695 C CA . LEU A 1 93 ? -23.833 0.625 23.492 1.00 90.81 93 LEU A CA 1
ATOM 696 C C . LEU A 1 93 ? -24.836 1.232 24.478 1.00 90.81 93 LEU A C 1
ATOM 698 O O . LEU A 1 93 ? -25.772 0.549 24.881 1.00 90.81 93 LEU A O 1
ATOM 702 N N . ARG A 1 94 ? -24.707 2.526 24.804 1.00 89.44 94 ARG A N 1
ATOM 703 C CA . ARG A 1 94 ? -25.673 3.240 25.662 1.00 89.44 94 ARG A CA 1
ATOM 704 C C . ARG A 1 94 ? -27.088 3.223 25.084 1.00 89.44 94 ARG A C 1
ATOM 706 O O . ARG A 1 94 ? -28.052 3.133 25.834 1.00 89.44 94 ARG A O 1
ATOM 713 N N . LYS A 1 95 ? -27.217 3.314 23.757 1.00 93.38 95 LYS A N 1
ATOM 714 C CA . LYS A 1 95 ? -28.516 3.297 23.072 1.00 93.38 95 LYS A CA 1
ATOM 715 C C . LYS A 1 95 ? -29.120 1.892 22.988 1.00 93.38 95 LYS A C 1
ATOM 717 O O . LYS A 1 95 ? -30.327 1.749 23.148 1.00 93.38 95 LYS A O 1
ATOM 722 N N . ALA A 1 96 ? -28.307 0.880 22.690 1.00 94.00 96 ALA A N 1
ATOM 723 C CA . ALA A 1 96 ? -28.763 -0.498 22.507 1.00 94.00 96 ALA A CA 1
ATOM 724 C C . ALA A 1 96 ? -28.995 -1.232 23.838 1.00 94.00 96 ALA A C 1
ATOM 726 O O . ALA A 1 96 ? -29.874 -2.087 23.923 1.00 94.00 96 ALA A O 1
ATOM 727 N N . CYS A 1 97 ? -28.220 -0.893 24.870 1.00 92.44 97 CYS A N 1
ATOM 728 C CA . CYS A 1 97 ? -28.250 -1.523 26.187 1.00 92.44 97 CYS A CA 1
ATOM 729 C C . CYS A 1 97 ? -28.286 -0.445 27.292 1.00 92.44 97 CYS A C 1
ATOM 731 O O . CYS A 1 97 ? -27.284 -0.246 27.984 1.00 92.44 97 CYS A O 1
ATOM 733 N N . PRO A 1 98 ? -29.414 0.271 27.463 1.00 89.19 98 PRO A N 1
ATOM 734 C CA . PRO A 1 98 ? -29.511 1.389 28.407 1.00 89.19 98 PRO A CA 1
ATOM 735 C C . PRO A 1 98 ? -29.290 0.965 29.866 1.00 89.19 98 PRO A C 1
ATOM 737 O O . PRO A 1 98 ? -28.649 1.695 30.621 1.00 89.19 98 PRO A O 1
ATOM 740 N N . ASP A 1 99 ? -29.730 -0.241 30.229 1.00 93.75 99 ASP A N 1
ATOM 741 C CA . ASP A 1 99 ? -29.659 -0.775 31.596 1.00 93.75 99 ASP A CA 1
ATOM 742 C C . ASP A 1 99 ? -28.349 -1.523 31.894 1.00 93.75 99 ASP A C 1
ATOM 744 O O . ASP A 1 99 ? -28.223 -2.200 32.915 1.00 93.75 99 ASP A O 1
ATOM 748 N N . LEU A 1 100 ? -27.359 -1.441 30.997 1.00 90.81 100 LEU A N 1
ATOM 749 C CA . LEU A 1 100 ? -26.063 -2.076 31.213 1.00 90.81 100 LEU A CA 1
ATOM 750 C C . LEU A 1 100 ? -25.361 -1.418 32.419 1.00 90.81 100 LEU A C 1
ATOM 752 O O . LEU A 1 100 ? -25.209 -0.191 32.414 1.00 90.81 100 LEU A O 1
ATOM 756 N N . PRO A 1 101 ? -24.897 -2.189 33.424 1.00 94.06 101 PRO A N 1
ATOM 757 C CA . PRO A 1 101 ? -24.179 -1.631 34.566 1.00 94.06 101 PRO A CA 1
ATOM 758 C C . PRO A 1 101 ? -22.916 -0.878 34.142 1.00 94.06 101 PRO A C 1
ATOM 760 O O . PRO A 1 101 ? -22.225 -1.282 33.203 1.00 94.06 101 PRO A O 1
ATOM 763 N N . ASP A 1 102 ? -22.583 0.196 34.854 1.00 89.12 102 ASP A N 1
ATOM 764 C CA . ASP A 1 102 ? -21.436 1.042 34.499 1.00 89.12 102 ASP A CA 1
ATOM 765 C C . ASP A 1 102 ? -20.093 0.309 34.648 1.00 89.12 102 ASP A C 1
ATOM 767 O O . ASP A 1 102 ? -19.193 0.499 33.826 1.00 89.12 102 ASP A O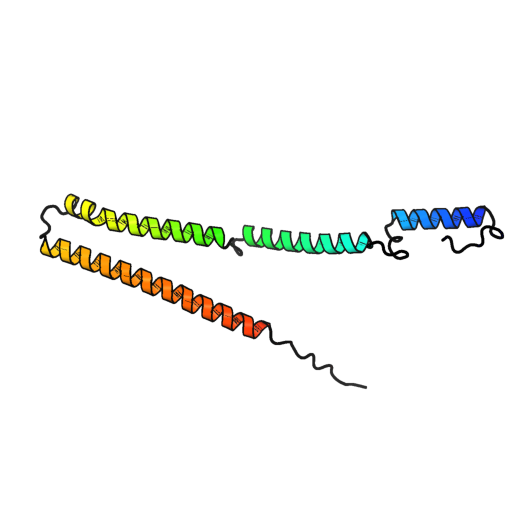 1
ATOM 771 N N . ASP A 1 103 ? -19.987 -0.628 35.593 1.00 93.38 103 ASP A N 1
ATOM 772 C CA . ASP A 1 103 ? -18.818 -1.508 35.729 1.00 93.38 103 ASP A CA 1
ATOM 773 C C . ASP A 1 103 ? -18.625 -2.393 34.485 1.00 93.38 103 ASP A C 1
ATOM 775 O O . ASP A 1 103 ? -17.506 -2.586 33.995 1.00 93.38 103 ASP A O 1
ATOM 779 N N . ALA A 1 104 ? -19.726 -2.893 33.913 1.00 92.56 104 ALA A N 1
ATOM 780 C CA . ALA A 1 104 ? -19.694 -3.685 32.688 1.00 92.56 104 ALA A CA 1
ATOM 781 C C . ALA A 1 104 ? -19.311 -2.824 31.473 1.00 92.56 104 ALA A C 1
ATOM 783 O O . ALA A 1 104 ? -18.487 -3.251 30.663 1.00 92.56 104 ALA A O 1
ATOM 784 N N . LYS A 1 105 ? -19.831 -1.590 31.366 1.00 89.81 105 LYS A N 1
ATOM 785 C CA . LYS A 1 105 ? -19.427 -0.629 30.317 1.00 89.81 105 LYS A CA 1
ATOM 786 C C . LYS A 1 105 ? -17.933 -0.325 30.387 1.00 89.81 105 LYS A C 1
ATOM 788 O O . LYS A 1 105 ? -17.248 -0.395 29.369 1.00 89.81 105 LYS A O 1
ATOM 793 N N . THR A 1 106 ? -17.429 -0.057 31.590 1.00 91.38 106 THR A N 1
ATOM 794 C CA . THR A 1 106 ? -16.011 0.233 31.841 1.00 91.38 106 THR A CA 1
ATOM 795 C C . THR A 1 106 ? -15.131 -0.950 31.437 1.00 91.38 106 THR A C 1
ATOM 797 O O . THR A 1 106 ? -14.111 -0.776 30.770 1.00 91.38 106 THR A O 1
ATOM 800 N N . THR A 1 107 ? -15.561 -2.172 31.764 1.00 94.94 107 THR A N 1
ATOM 801 C CA . THR A 1 107 ? -14.859 -3.403 31.374 1.00 94.94 107 THR A CA 1
ATOM 802 C C . THR A 1 107 ? -14.800 -3.552 29.853 1.00 94.94 107 THR A C 1
ATOM 804 O O . THR A 1 107 ? -13.731 -3.797 29.298 1.00 94.94 107 THR A O 1
ATOM 807 N N . VAL A 1 108 ? -15.920 -3.342 29.154 1.00 92.06 108 VAL A N 1
ATOM 808 C CA . VAL A 1 108 ? -15.975 -3.410 27.683 1.00 92.06 108 VAL A CA 1
ATOM 809 C C . VAL A 1 108 ? -15.043 -2.376 27.045 1.00 92.06 108 VAL A C 1
ATOM 811 O O . VAL A 1 108 ? -14.266 -2.720 26.155 1.00 92.06 108 VAL A O 1
ATOM 814 N N . GLN A 1 109 ? -15.065 -1.130 27.522 1.00 90.31 109 GLN A N 1
ATOM 815 C CA . GLN A 1 109 ? -14.175 -0.075 27.029 1.00 90.31 109 GLN A CA 1
ATOM 816 C C . GLN A 1 109 ? -12.697 -0.399 27.262 1.00 90.31 109 GLN A C 1
ATOM 818 O O . GLN A 1 109 ? -11.879 -0.198 26.365 1.00 90.31 109 GLN A O 1
ATOM 823 N N . SER A 1 110 ? -12.358 -0.952 28.430 1.00 93.00 110 SER A N 1
ATOM 824 C CA . SER A 1 110 ? -10.999 -1.400 28.743 1.00 93.00 110 SER A CA 1
ATOM 825 C C . SER A 1 110 ? -10.524 -2.495 27.783 1.00 93.00 110 SER A C 1
ATOM 827 O O . SER A 1 110 ? -9.414 -2.409 27.255 1.00 93.00 110 SER A O 1
ATOM 829 N N . VAL A 1 111 ? -11.377 -3.480 27.482 1.00 94.75 111 VAL A N 1
ATOM 830 C CA . VAL A 1 111 ? -11.063 -4.554 26.527 1.00 94.75 111 VAL A CA 1
ATOM 831 C C . VAL A 1 111 ? -10.865 -4.004 25.111 1.00 94.75 111 VAL A C 1
ATOM 833 O O . VAL A 1 111 ? -9.913 -4.392 24.439 1.00 94.75 111 VAL A O 1
ATOM 836 N N . ILE A 1 112 ? -11.705 -3.065 24.662 1.00 91.31 112 ILE A N 1
ATOM 837 C CA . ILE A 1 112 ? -11.554 -2.421 23.346 1.00 91.31 112 ILE A CA 1
ATOM 838 C C . ILE A 1 112 ? -10.242 -1.632 23.271 1.00 91.31 112 ILE A C 1
ATOM 840 O O . ILE A 1 112 ? -9.523 -1.727 22.277 1.00 91.31 112 ILE A O 1
ATOM 844 N N . ALA A 1 113 ? -9.903 -0.877 24.317 1.00 90.12 113 ALA A N 1
ATOM 845 C CA . ALA A 1 113 ? -8.649 -0.134 24.377 1.00 90.12 113 ALA A CA 1
ATOM 846 C C . ALA A 1 113 ? -7.431 -1.073 24.338 1.00 90.12 113 ALA A C 1
ATOM 848 O O . ALA A 1 113 ? -6.480 -0.826 23.595 1.00 90.12 113 ALA A O 1
ATOM 849 N N . ALA A 1 114 ? -7.475 -2.185 25.078 1.00 93.56 114 ALA A N 1
ATOM 850 C CA . ALA A 1 114 ? -6.433 -3.207 25.036 1.00 93.56 114 ALA A CA 1
ATOM 851 C C . ALA A 1 114 ? -6.300 -3.834 23.637 1.00 93.56 114 ALA A C 1
ATOM 853 O O . ALA A 1 114 ? -5.184 -3.965 23.134 1.00 93.56 114 ALA A O 1
ATOM 854 N N . ALA A 1 115 ? -7.422 -4.154 22.984 1.00 91.81 115 ALA A N 1
ATOM 855 C CA . ALA A 1 115 ? -7.439 -4.696 21.627 1.00 91.81 115 ALA A CA 1
ATOM 856 C C . ALA A 1 115 ? -6.856 -3.713 20.597 1.00 91.81 115 ALA A C 1
ATOM 858 O O . ALA A 1 115 ? -6.064 -4.118 19.749 1.00 91.81 115 ALA A O 1
ATOM 859 N N . ARG A 1 116 ? -7.180 -2.415 20.695 1.00 89.56 116 ARG A N 1
ATOM 860 C CA . ARG A 1 116 ? -6.585 -1.363 19.849 1.00 89.56 116 ARG A CA 1
ATOM 861 C C . ARG A 1 116 ? -5.071 -1.285 20.017 1.00 89.56 116 ARG A C 1
ATOM 863 O O . ARG A 1 116 ? -4.348 -1.277 19.026 1.00 89.56 116 ARG A O 1
ATOM 870 N N . ASN A 1 117 ? -4.593 -1.268 21.259 1.00 90.50 117 ASN A N 1
ATOM 871 C CA . ASN A 1 117 ? -3.159 -1.212 21.543 1.00 90.50 117 ASN A CA 1
ATOM 872 C C . ASN A 1 117 ? -2.425 -2.449 21.015 1.00 90.50 117 ASN A C 1
ATOM 874 O O . ASN A 1 117 ? -1.323 -2.329 20.481 1.00 90.50 117 ASN A O 1
ATOM 878 N N . GLU A 1 118 ? -3.029 -3.632 21.140 1.00 94.12 118 GLU A N 1
ATOM 879 C CA . GLU A 1 118 ? -2.442 -4.851 20.588 1.00 94.12 118 GLU A CA 1
ATOM 880 C C . GLU A 1 118 ? -2.414 -4.837 19.062 1.00 94.12 118 GLU A C 1
ATOM 882 O O . GLU A 1 118 ? -1.408 -5.216 18.471 1.00 94.12 118 GLU A O 1
ATOM 887 N N . TRP A 1 119 ? -3.469 -4.346 18.413 1.00 90.50 119 TRP A N 1
ATOM 888 C CA . TRP A 1 119 ? -3.482 -4.217 16.961 1.00 90.50 119 TRP A CA 1
ATOM 889 C C . TRP A 1 119 ? -2.365 -3.293 16.456 1.00 90.50 119 TRP A C 1
ATOM 891 O O . TRP A 1 119 ? -1.668 -3.656 15.507 1.00 90.50 119 TRP A O 1
ATOM 901 N N . ILE A 1 120 ? -2.130 -2.154 17.117 1.00 87.81 120 ILE A N 1
ATOM 902 C CA . ILE A 1 120 ? -1.016 -1.250 16.780 1.00 87.81 120 ILE A CA 1
ATOM 903 C C . ILE A 1 120 ? 0.317 -2.003 16.865 1.00 87.81 120 ILE A C 1
ATOM 905 O O . ILE A 1 120 ? 1.045 -2.056 15.876 1.00 87.81 120 ILE A O 1
ATOM 909 N N . ARG A 1 121 ? 0.593 -2.665 17.998 1.00 90.25 121 ARG A N 1
ATOM 910 C CA . ARG A 1 121 ? 1.831 -3.443 18.194 1.00 90.25 121 ARG A CA 1
ATOM 911 C C . ARG A 1 121 ? 1.996 -4.571 17.179 1.00 90.25 121 ARG A C 1
ATOM 913 O O . ARG A 1 121 ? 3.090 -4.794 16.673 1.00 90.25 121 ARG A O 1
ATOM 920 N N . SER A 1 122 ? 0.927 -5.311 16.896 1.00 92.25 122 SER A N 1
ATOM 921 C CA . SER A 1 122 ? 0.967 -6.404 15.926 1.00 92.25 122 SER A CA 1
ATOM 922 C C . SER A 1 122 ? 1.213 -5.891 14.511 1.00 92.25 122 SER A C 1
ATOM 924 O O . SER A 1 122 ? 1.891 -6.562 13.742 1.00 92.25 122 SER A O 1
ATOM 926 N N . THR A 1 123 ? 0.667 -4.725 14.161 1.00 88.06 123 THR A N 1
ATOM 927 C CA . THR A 1 123 ? 0.869 -4.120 12.839 1.00 88.06 123 THR A CA 1
ATOM 928 C C . THR A 1 123 ? 2.292 -3.599 12.697 1.00 88.06 123 THR A C 1
ATOM 930 O O . THR A 1 123 ? 2.924 -3.870 11.685 1.00 88.06 123 THR A O 1
ATOM 933 N N . GLU A 1 124 ? 2.824 -2.925 13.718 1.00 87.31 124 GLU A N 1
ATOM 934 C CA . GLU A 1 124 ? 4.225 -2.491 13.758 1.00 87.31 124 GLU A CA 1
ATOM 935 C C . GLU A 1 124 ? 5.178 -3.672 13.546 1.00 87.31 124 GLU A C 1
ATOM 937 O O . GLU A 1 124 ? 6.033 -3.618 12.667 1.00 87.31 124 GLU A O 1
ATOM 942 N N . ARG A 1 125 ? 4.952 -4.782 14.262 1.00 90.38 125 ARG A N 1
ATOM 943 C CA . ARG A 1 125 ? 5.744 -6.007 14.106 1.00 90.38 125 ARG A CA 1
ATOM 944 C C . ARG A 1 125 ? 5.690 -6.564 12.684 1.00 90.38 125 ARG A C 1
ATOM 946 O O . ARG A 1 125 ? 6.729 -6.883 12.130 1.00 90.38 125 ARG A O 1
ATOM 953 N N . LEU A 1 126 ? 4.503 -6.628 12.074 1.00 90.25 126 LEU A N 1
ATOM 954 C CA . LEU A 1 126 ? 4.363 -7.079 10.684 1.00 90.25 126 LEU A CA 1
ATOM 955 C C . LEU A 1 126 ? 5.150 -6.199 9.704 1.00 90.25 126 LEU A C 1
ATOM 957 O O . LEU A 1 126 ? 5.690 -6.718 8.731 1.00 90.25 126 LEU A O 1
ATOM 961 N N . VAL A 1 127 ? 5.211 -4.884 9.943 1.00 86.00 127 VAL A N 1
ATOM 962 C CA . VAL A 1 127 ? 6.006 -3.972 9.110 1.00 86.00 127 VAL A CA 1
ATOM 963 C C . VAL A 1 127 ? 7.497 -4.222 9.302 1.00 86.00 127 VAL A C 1
ATOM 965 O O . VAL A 1 127 ? 8.206 -4.331 8.307 1.00 86.00 127 VAL A O 1
ATOM 968 N N . THR A 1 128 ? 7.973 -4.334 10.544 1.00 85.50 128 THR A N 1
ATOM 969 C CA . THR A 1 128 ? 9.389 -4.605 10.834 1.00 85.50 128 THR A CA 1
ATOM 970 C C . THR A 1 128 ? 9.831 -5.946 10.257 1.00 85.50 128 THR A C 1
ATOM 972 O O . THR A 1 128 ? 10.762 -5.971 9.460 1.00 85.50 128 THR A O 1
ATOM 975 N N . ASP A 1 129 ? 9.107 -7.027 10.557 1.00 89.38 129 ASP A N 1
ATOM 976 C CA . ASP A 1 129 ? 9.417 -8.372 10.059 1.00 89.38 129 ASP A CA 1
ATOM 977 C C . ASP A 1 129 ? 9.385 -8.414 8.520 1.00 89.38 129 ASP A C 1
ATOM 979 O O . ASP A 1 129 ? 10.206 -9.073 7.882 1.00 89.38 129 ASP A O 1
ATOM 983 N N . GLY A 1 130 ? 8.442 -7.688 7.908 1.00 89.12 130 GLY A N 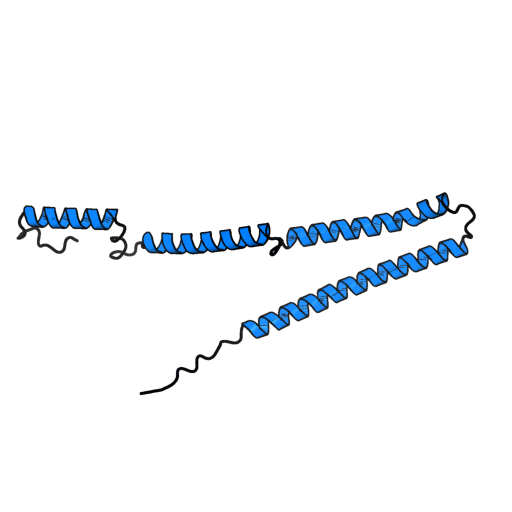1
ATOM 984 C CA . GLY A 1 130 ? 8.353 -7.552 6.458 1.00 89.12 130 GLY A CA 1
ATOM 985 C C . GLY A 1 130 ? 9.542 -6.803 5.852 1.00 89.12 130 GLY A C 1
ATOM 986 O O . GLY A 1 130 ? 10.071 -7.242 4.833 1.00 89.12 130 GLY A O 1
ATOM 987 N N . LEU A 1 131 ? 9.981 -5.699 6.469 1.00 83.31 131 LEU A N 1
ATOM 988 C CA . LEU A 1 131 ? 11.169 -4.955 6.034 1.00 83.31 131 LEU A CA 1
ATOM 989 C C . LEU A 1 131 ? 12.433 -5.807 6.153 1.00 83.31 131 LEU A C 1
ATOM 991 O O . LEU A 1 131 ? 13.216 -5.853 5.208 1.00 83.31 131 LEU A O 1
ATOM 995 N N . ASP A 1 132 ? 12.603 -6.504 7.274 1.00 83.69 132 ASP A N 1
ATOM 996 C CA . ASP A 1 132 ? 13.753 -7.376 7.509 1.00 83.69 132 ASP A CA 1
ATOM 997 C C . ASP A 1 132 ? 13.810 -8.503 6.467 1.00 83.69 132 ASP A C 1
ATOM 999 O O . ASP A 1 132 ? 14.867 -8.770 5.898 1.00 83.69 132 ASP A O 1
ATOM 1003 N N . ALA A 1 133 ? 12.665 -9.115 6.140 1.00 86.12 133 ALA A N 1
ATOM 1004 C CA . ALA A 1 133 ? 12.579 -10.130 5.092 1.00 86.12 133 ALA A CA 1
ATOM 1005 C C . ALA A 1 133 ? 12.903 -9.573 3.694 1.00 86.12 133 ALA A C 1
ATOM 1007 O O . ALA A 1 133 ? 13.563 -10.244 2.903 1.00 86.12 133 ALA A O 1
ATOM 1008 N N . MET A 1 134 ? 12.459 -8.351 3.379 1.00 83.06 134 MET A N 1
ATOM 1009 C CA . MET A 1 134 ? 12.780 -7.699 2.105 1.00 83.06 134 MET A CA 1
ATOM 1010 C C . MET A 1 134 ? 14.268 -7.363 1.982 1.00 83.06 134 MET A C 1
ATOM 1012 O O . MET A 1 134 ? 14.831 -7.541 0.906 1.00 83.06 134 MET A O 1
ATOM 1016 N N . LEU A 1 135 ? 14.896 -6.890 3.062 1.00 78.69 135 LEU A N 1
ATOM 1017 C CA . LEU A 1 135 ? 16.333 -6.613 3.097 1.00 78.69 135 LEU A CA 1
ATOM 1018 C C . LEU A 1 135 ? 17.142 -7.903 2.920 1.00 78.69 135 LEU A C 1
ATOM 1020 O O . LEU A 1 135 ? 18.030 -7.950 2.077 1.00 78.69 135 LEU A O 1
ATOM 1024 N N . ALA A 1 136 ? 16.770 -8.974 3.626 1.00 83.38 136 ALA A N 1
ATOM 1025 C CA . ALA A 1 136 ? 17.434 -10.269 3.500 1.00 83.38 136 ALA A CA 1
ATOM 1026 C C . ALA A 1 136 ? 17.329 -10.868 2.084 1.00 83.38 136 ALA A C 1
ATOM 1028 O O . ALA A 1 136 ? 18.282 -11.472 1.605 1.00 83.38 136 ALA A O 1
ATOM 1029 N N . ALA A 1 137 ? 16.196 -10.687 1.396 1.00 78.31 137 ALA A N 1
ATOM 1030 C CA . ALA A 1 137 ? 16.017 -11.173 0.026 1.00 78.31 137 ALA A CA 1
ATOM 1031 C C . ALA A 1 137 ? 16.858 -10.398 -1.007 1.00 78.31 137 ALA A C 1
ATOM 1033 O O . ALA A 1 137 ? 17.281 -10.972 -2.006 1.00 78.31 137 ALA A O 1
ATOM 1034 N N . GLN A 1 138 ? 17.118 -9.105 -0.778 1.00 68.50 138 GLN A N 1
ATOM 1035 C CA . GLN A 1 138 ? 17.991 -8.310 -1.653 1.00 68.50 138 GLN A CA 1
ATOM 1036 C C . GLN A 1 138 ? 19.458 -8.739 -1.548 1.00 68.50 138 GLN A C 1
ATOM 1038 O O . GLN A 1 138 ? 20.157 -8.738 -2.557 1.00 68.50 138 GLN A O 1
ATOM 1043 N N . ASP A 1 139 ? 19.903 -9.159 -0.361 1.00 62.81 139 ASP A N 1
ATOM 1044 C CA . ASP A 1 139 ? 21.266 -9.659 -0.153 1.00 62.81 139 ASP A CA 1
ATOM 1045 C C . ASP A 1 139 ? 21.531 -11.002 -0.876 1.00 62.81 139 ASP A C 1
ATOM 1047 O O . ASP A 1 139 ? 22.682 -11.318 -1.179 1.00 62.81 139 ASP A O 1
ATOM 1051 N N . GLU A 1 140 ? 20.491 -11.796 -1.175 1.00 58.72 140 GLU A N 1
ATOM 1052 C CA . GLU A 1 140 ? 20.616 -13.066 -1.911 1.00 58.72 140 GLU A CA 1
ATOM 1053 C C . GLU A 1 140 ? 20.707 -12.864 -3.438 1.00 58.72 140 GLU A C 1
ATOM 1055 O O . GLU A 1 140 ? 21.565 -13.479 -4.076 1.00 58.72 140 GLU A O 1
ATOM 1060 N N . ASP A 1 141 ? 19.898 -11.973 -4.024 1.00 55.84 141 ASP A N 1
ATOM 1061 C CA . ASP A 1 141 ? 19.881 -11.703 -5.478 1.00 55.84 141 ASP A CA 1
ATOM 1062 C C . ASP A 1 141 ? 21.153 -10.986 -5.989 1.00 55.84 141 ASP A C 1
ATOM 1064 O O . ASP A 1 141 ? 21.481 -11.079 -7.173 1.00 55.84 141 ASP A O 1
ATOM 1068 N N . ASP A 1 142 ? 21.900 -10.304 -5.112 1.00 53.62 142 ASP A N 1
ATOM 1069 C CA . ASP A 1 142 ? 23.156 -9.610 -5.445 1.00 53.62 142 ASP A CA 1
ATOM 1070 C C . ASP A 1 142 ? 24.402 -10.522 -5.396 1.00 53.62 142 ASP A C 1
ATOM 1072 O O . ASP A 1 142 ? 25.525 -10.041 -5.584 1.00 53.62 142 ASP A O 1
ATOM 1076 N N . THR A 1 143 ? 24.257 -11.839 -5.176 1.00 46.59 143 THR A N 1
ATOM 1077 C CA . THR A 1 143 ? 25.391 -12.764 -5.345 1.00 46.59 143 THR A CA 1
ATOM 1078 C C . THR A 1 143 ? 25.717 -12.921 -6.834 1.00 46.59 143 THR A C 1
ATOM 1080 O O . THR A 1 143 ? 24.932 -13.512 -7.574 1.00 46.59 143 THR A O 1
ATOM 1083 N N . PRO A 1 144 ? 26.872 -12.420 -7.325 1.00 45.66 144 PRO A N 1
ATOM 1084 C CA . PRO A 1 144 ? 27.206 -12.586 -8.726 1.00 45.66 144 PRO A CA 1
ATOM 1085 C C . PRO A 1 144 ? 27.429 -14.075 -8.983 1.00 45.66 144 PRO A C 1
ATOM 1087 O O . PRO A 1 144 ? 28.331 -14.673 -8.391 1.00 45.66 144 PRO A O 1
ATOM 1090 N N . GLU A 1 145 ? 26.614 -14.668 -9.862 1.00 49.75 145 GLU A N 1
ATOM 1091 C CA . GLU A 1 145 ? 26.889 -15.986 -10.427 1.00 49.75 145 GLU A CA 1
ATOM 1092 C C . GLU A 1 145 ? 28.290 -15.933 -11.052 1.00 49.75 145 GLU A C 1
ATOM 1094 O O . GLU A 1 145 ? 28.516 -15.333 -12.106 1.00 49.75 145 GLU A O 1
ATOM 1099 N N . LEU A 1 146 ? 29.267 -16.505 -10.346 1.00 48.81 146 LEU A N 1
ATOM 1100 C CA . LEU A 1 146 ? 30.588 -16.782 -10.885 1.00 48.81 146 LEU A CA 1
ATOM 1101 C C . LEU A 1 146 ? 30.376 -17.745 -12.052 1.00 48.81 146 LEU A C 1
ATOM 1103 O O . LEU A 1 146 ? 30.135 -18.933 -11.854 1.00 48.81 146 LEU A O 1
ATOM 1107 N N . PHE A 1 147 ? 30.420 -17.206 -13.268 1.00 42.78 147 PHE A N 1
ATOM 1108 C CA . PHE A 1 147 ? 30.512 -17.996 -14.483 1.00 42.78 147 PHE A CA 1
ATOM 1109 C C . PHE A 1 147 ? 31.797 -18.829 -14.401 1.00 42.78 147 PHE A C 1
ATOM 1111 O O . PHE A 1 147 ? 32.888 -18.319 -14.658 1.00 42.78 147 PHE A O 1
ATOM 1118 N N . ASP A 1 148 ? 31.673 -20.102 -14.029 1.00 49.78 148 ASP A N 1
ATOM 1119 C CA . ASP A 1 148 ? 32.699 -21.103 -14.302 1.00 49.78 148 ASP A CA 1
ATOM 1120 C C . ASP A 1 148 ? 32.736 -21.303 -15.827 1.00 49.78 148 ASP A C 1
ATOM 1122 O O . ASP A 1 148 ? 31.981 -22.090 -16.402 1.00 49.78 148 ASP A O 1
ATOM 1126 N N . GLU A 1 149 ? 33.584 -20.526 -16.510 1.00 45.22 149 GLU A N 1
ATOM 1127 C CA . GLU A 1 149 ? 33.989 -20.821 -17.883 1.00 45.22 149 GLU A CA 1
ATOM 1128 C C . GLU A 1 149 ? 34.822 -22.106 -17.869 1.00 45.22 149 GLU A C 1
ATOM 1130 O O . GLU A 1 149 ? 35.990 -22.134 -17.476 1.00 45.22 149 GLU A O 1
ATOM 1135 N N . ASP A 1 150 ? 34.165 -23.179 -18.297 1.00 44.25 150 ASP A N 1
ATOM 1136 C CA . ASP A 1 150 ? 34.722 -24.495 -18.562 1.00 44.25 150 ASP A CA 1
ATOM 1137 C C . ASP A 1 150 ? 35.949 -24.366 -19.489 1.00 44.25 150 ASP A C 1
ATOM 1139 O O . ASP A 1 150 ? 35.850 -24.096 -20.691 1.00 44.25 150 ASP A O 1
ATOM 1143 N N . ALA A 1 151 ? 37.140 -24.509 -18.907 1.00 51.16 151 ALA A N 1
ATOM 1144 C CA . ALA A 1 151 ? 38.400 -24.507 -19.630 1.00 51.16 151 ALA A CA 1
ATOM 1145 C C . ALA A 1 151 ? 38.566 -25.838 -20.377 1.00 51.16 151 ALA A C 1
ATOM 1147 O O . ALA A 1 151 ? 39.170 -26.784 -19.871 1.00 51.16 151 ALA A O 1
ATOM 1148 N N . THR A 1 152 ? 38.076 -25.897 -21.615 1.00 55.06 152 THR A N 1
ATOM 1149 C CA . THR A 1 152 ? 38.491 -26.917 -22.585 1.00 55.06 152 THR A CA 1
ATOM 1150 C C . THR A 1 152 ? 39.177 -26.272 -23.785 1.00 55.06 152 THR A C 1
ATOM 1152 O O . THR A 1 152 ? 38.511 -25.765 -24.690 1.00 55.06 152 THR A O 1
ATOM 1155 N N . ALA A 1 153 ? 40.511 -26.337 -23.799 1.00 47.03 153 ALA A N 1
ATOM 1156 C CA . ALA A 1 153 ? 41.351 -26.326 -24.997 1.00 47.03 153 ALA A CA 1
ATOM 1157 C C . ALA A 1 153 ? 42.655 -27.087 -24.719 1.00 47.03 153 ALA A C 1
ATOM 1159 O O . ALA A 1 153 ? 43.280 -26.812 -23.670 1.00 47.03 153 ALA A O 1
#

Foldseek 3Di:
DQPDDPVPDDPVRVVVSVVVVVVCVVVQNPQPDDPHPRPVVVVVVVVVVVVVVVVQVVCVVVVVDDDPVVVVVVVVVVVVVVVVVLVCVLVVCCVVPVPDDPVNSVVVNVVSVVVVVVVVVVVVVVVVVVVVVVVVVVVVVPPPPPPPPPDDD

Sequence (153 aa):
MLDLDHKQASLSAIRVGYIRRLREQAAGRVGSEDGGLDLVQERAALAREQREGQAIKNAVARKEFAPVGLLADVLGMAASAVVDRFDQLEGALRKACPDLPDDAKTTVQSVIAAARNEWIRSTERLVTDGLDAMLAAQDEDDTPELFDEDATA